Protein AF-A0A934LWR0-F1 (afdb_monomer)

pLDDT: mean 85.98, std 12.47, range [44.69, 96.0]

Nearest PDB structures (foldseek):
  4bay-assembly1_A  TM=8.376E-01  e=3.827E+00  Homo sapiens
  2x0l-assembly1_A  TM=8.202E-01  e=5.853E+00  Homo sapiens

Mean predicted aligned error: 6.56 Å

Solvent-accessible surface area (backbone atoms only — not comparable to full-atom values): 4740 Å² total; per-residue (Å²): 137,80,71,55,68,65,60,47,49,51,52,49,37,55,51,37,53,51,51,42,51,54,49,52,54,50,48,51,53,49,52,53,51,36,58,56,37,74,75,40,76,93,44,51,66,67,28,50,55,52,30,50,43,42,63,71,47,49,47,54,52,51,52,53,52,45,52,52,43,52,55,50,34,54,49,46,51,49,53,62,55,63,67,71,79,116

Structure (mmCIF, N/CA/C/O backbone):
data_AF-A0A934LWR0-F1
#
_entry.id   AF-A0A934LWR0-F1
#
loop_
_atom_site.group_PDB
_atom_site.id
_atom_site.type_symbol
_atom_site.label_atom_id
_atom_site.label_alt_id
_atom_site.label_comp_id
_atom_site.label_asym_id
_atom_site.label_entity_id
_atom_site.label_seq_id
_atom_site.pdbx_PDB_ins_code
_atom_site.Cartn_x
_atom_site.Cartn_y
_atom_site.Cartn_z
_atom_site.occupancy
_atom_site.B_iso_or_equiv
_atom_site.auth_seq_id
_atom_site.auth_comp_id
_atom_site.auth_asym_id
_atom_site.auth_atom_id
_atom_site.pdbx_PDB_model_num
ATOM 1 N N . MET A 1 1 ? 18.633 -17.282 -18.011 1.00 53.56 1 MET A N 1
ATOM 2 C CA . MET A 1 1 ? 18.212 -16.350 -19.077 1.00 53.56 1 MET A CA 1
ATOM 3 C C . MET A 1 1 ? 17.816 -15.055 -18.397 1.00 53.56 1 MET A C 1
ATOM 5 O O 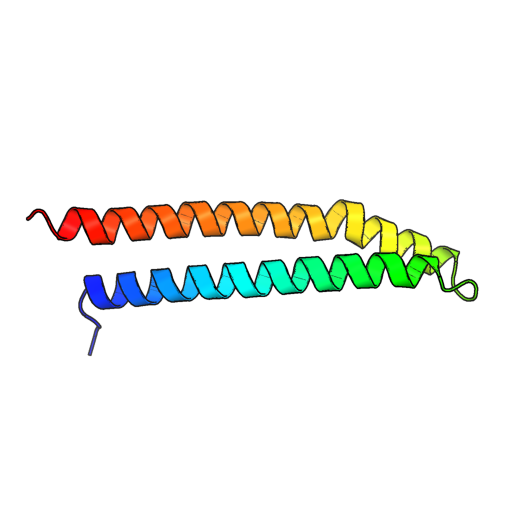. MET A 1 1 ? 16.984 -15.106 -17.503 1.00 53.56 1 MET A O 1
ATOM 9 N N . THR A 1 2 ? 18.480 -13.949 -18.716 1.00 62.50 2 THR A N 1
ATOM 10 C CA . THR A 1 2 ? 18.138 -12.606 -18.223 1.00 62.50 2 THR A CA 1
ATOM 11 C C . THR A 1 2 ? 17.141 -11.974 -19.189 1.00 62.50 2 THR A C 1
ATOM 13 O O . THR A 1 2 ? 17.330 -12.100 -20.399 1.00 62.50 2 THR A O 1
ATOM 16 N N . LEU A 1 3 ? 16.086 -11.339 -18.673 1.00 64.19 3 LEU A N 1
ATOM 17 C CA . LEU A 1 3 ? 15.128 -10.593 -19.496 1.00 64.19 3 LEU A CA 1
ATOM 18 C C . LEU A 1 3 ? 15.854 -9.460 -20.249 1.00 64.19 3 LEU A C 1
ATOM 20 O O . LEU A 1 3 ? 16.771 -8.859 -19.677 1.00 64.19 3 LEU A O 1
ATOM 24 N N . PRO A 1 4 ? 15.465 -9.151 -21.499 1.00 76.69 4 PRO A N 1
ATOM 25 C CA . PRO A 1 4 ? 15.863 -7.923 -22.175 1.00 76.69 4 PRO A CA 1
ATOM 26 C C . PRO A 1 4 ? 15.588 -6.696 -21.284 1.00 76.69 4 PRO A C 1
ATOM 28 O O . PRO A 1 4 ? 14.582 -6.695 -20.569 1.00 76.69 4 PRO A O 1
ATOM 31 N N . PRO A 1 5 ? 16.427 -5.644 -21.325 1.00 77.12 5 PRO A N 1
ATOM 32 C CA . PRO A 1 5 ? 16.292 -4.463 -20.465 1.00 77.12 5 PRO A CA 1
ATOM 33 C C . PRO A 1 5 ? 14.879 -3.858 -20.449 1.00 77.12 5 PRO A C 1
ATOM 35 O O . PRO A 1 5 ? 14.329 -3.631 -19.374 1.00 77.12 5 PRO A O 1
ATOM 38 N N . ASN A 1 6 ? 14.239 -3.721 -21.613 1.00 82.00 6 ASN A N 1
ATOM 39 C CA . ASN A 1 6 ? 12.891 -3.153 -21.721 1.00 82.00 6 ASN A CA 1
ATOM 40 C C . ASN A 1 6 ? 11.818 -4.077 -21.123 1.00 82.00 6 ASN A C 1
ATOM 42 O O . ASN A 1 6 ? 10.854 -3.600 -20.531 1.00 82.00 6 ASN A O 1
ATOM 46 N N . GLU A 1 7 ? 11.969 -5.402 -21.228 1.00 86.50 7 GLU A N 1
ATOM 47 C CA . GLU A 1 7 ? 11.047 -6.350 -20.583 1.00 86.50 7 GLU A CA 1
ATOM 48 C C . GLU A 1 7 ? 11.198 -6.314 -19.057 1.00 86.50 7 GLU A C 1
ATOM 50 O O . GLU A 1 7 ? 10.203 -6.354 -18.333 1.00 86.50 7 GLU A O 1
ATOM 55 N N . ALA A 1 8 ? 12.431 -6.168 -18.562 1.00 88.56 8 ALA A N 1
ATOM 56 C CA . ALA A 1 8 ? 12.697 -5.994 -17.139 1.00 88.56 8 ALA A CA 1
ATOM 57 C C . ALA A 1 8 ? 12.127 -4.665 -16.609 1.00 88.56 8 ALA A C 1
ATOM 59 O O . ALA A 1 8 ? 11.477 -4.655 -15.564 1.00 88.56 8 ALA A O 1
ATOM 60 N N . LEU A 1 9 ? 12.307 -3.558 -17.337 1.00 90.00 9 LEU A N 1
ATOM 61 C CA . LEU A 1 9 ? 11.739 -2.252 -16.985 1.00 90.00 9 LEU A CA 1
ATOM 62 C C . LEU A 1 9 ? 10.203 -2.266 -17.008 1.00 90.00 9 LEU A C 1
ATOM 64 O O . LEU A 1 9 ? 9.583 -1.752 -16.079 1.00 90.00 9 LEU A O 1
ATOM 68 N N . ASN A 1 10 ? 9.583 -2.923 -17.991 1.00 90.88 10 ASN A N 1
ATOM 69 C CA . ASN A 1 10 ? 8.129 -3.107 -18.040 1.00 90.88 10 ASN A CA 1
ATOM 70 C C . ASN A 1 10 ? 7.608 -3.911 -16.840 1.00 90.88 10 ASN A C 1
ATOM 72 O O . ASN A 1 10 ? 6.609 -3.535 -16.224 1.00 90.88 10 ASN A O 1
ATOM 76 N N . ALA A 1 11 ? 8.300 -4.991 -16.465 1.00 91.81 11 ALA A N 1
ATOM 77 C CA . ALA A 1 11 ? 7.945 -5.779 -15.288 1.00 91.81 11 ALA A CA 1
ATOM 78 C C . ALA A 1 11 ? 8.057 -4.955 -13.992 1.00 91.81 11 ALA A C 1
ATOM 80 O O . ALA A 1 11 ? 7.179 -5.035 -13.132 1.00 91.81 11 ALA A O 1
ATOM 81 N N . ILE A 1 12 ? 9.098 -4.123 -13.871 1.00 92.81 12 ILE A N 1
ATOM 82 C CA . ILE A 1 12 ? 9.264 -3.196 -12.743 1.00 92.81 12 ILE A CA 1
ATOM 83 C C . ILE A 1 12 ? 8.129 -2.165 -12.725 1.00 92.81 12 ILE A C 1
ATOM 85 O O . ILE A 1 12 ? 7.542 -1.934 -11.669 1.00 92.81 12 ILE A O 1
ATOM 89 N N . HIS A 1 13 ? 7.773 -1.579 -13.872 1.00 93.81 13 HIS A N 1
ATOM 90 C CA . HIS A 1 13 ? 6.687 -0.603 -13.965 1.00 93.81 13 HIS A CA 1
ATOM 91 C C . HIS A 1 13 ? 5.349 -1.201 -13.498 1.00 93.81 13 HIS A C 1
ATOM 93 O O . HIS A 1 13 ? 4.679 -0.631 -12.636 1.00 93.81 13 HIS A O 1
ATOM 99 N N . ALA A 1 14 ? 5.002 -2.396 -13.984 1.00 93.44 14 ALA A N 1
ATOM 100 C CA . ALA A 1 14 ? 3.794 -3.108 -13.571 1.00 93.44 14 ALA A CA 1
ATOM 101 C C . ALA A 1 14 ? 3.800 -3.455 -12.069 1.00 93.44 14 ALA A C 1
ATOM 103 O O . ALA A 1 14 ? 2.787 -3.306 -11.384 1.00 93.44 14 ALA A O 1
ATOM 104 N N . ALA A 1 15 ? 4.946 -3.873 -11.524 1.00 94.81 15 ALA A N 1
ATOM 105 C CA . ALA A 1 15 ? 5.081 -4.165 -10.098 1.00 94.81 15 ALA A CA 1
ATOM 106 C C . ALA A 1 15 ? 4.883 -2.916 -9.220 1.00 94.81 15 ALA A C 1
ATOM 108 O O . ALA A 1 15 ? 4.253 -3.002 -8.163 1.00 94.81 15 ALA A O 1
ATOM 109 N N . LEU A 1 16 ? 5.367 -1.751 -9.664 1.00 95.00 16 LEU A N 1
ATOM 110 C CA . LEU A 1 16 ? 5.173 -0.477 -8.966 1.00 95.00 16 LEU A CA 1
ATOM 111 C C . LEU A 1 16 ? 3.703 -0.052 -8.971 1.00 95.00 16 LEU A C 1
ATOM 113 O O . LEU A 1 16 ? 3.183 0.343 -7.930 1.00 95.00 16 LEU A O 1
ATOM 117 N N . GLN A 1 17 ? 3.015 -0.188 -10.108 1.00 94.31 17 GLN A N 1
ATOM 118 C CA . GLN A 1 17 ? 1.579 0.091 -10.201 1.00 94.31 17 GLN A CA 1
ATOM 119 C C . GLN A 1 17 ? 0.760 -0.815 -9.270 1.00 94.31 17 GLN A C 1
ATOM 121 O O . GLN A 1 17 ? -0.084 -0.325 -8.520 1.00 94.31 17 GLN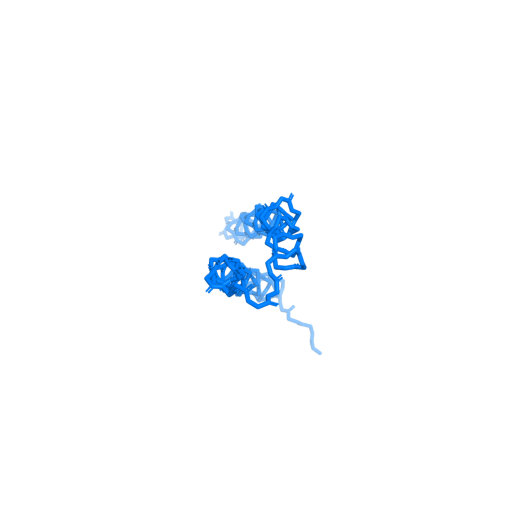 A O 1
ATOM 126 N N . ASN A 1 18 ? 1.057 -2.118 -9.254 1.00 96.00 18 ASN A N 1
ATOM 127 C CA . ASN A 1 18 ? 0.392 -3.065 -8.357 1.00 96.00 18 ASN A CA 1
ATOM 128 C C . ASN A 1 18 ? 0.648 -2.737 -6.880 1.00 96.00 18 ASN A C 1
ATOM 130 O O . ASN A 1 18 ? -0.285 -2.738 -6.081 1.00 96.00 18 ASN A O 1
ATOM 134 N N . SER A 1 19 ? 1.890 -2.401 -6.523 1.00 93.50 19 SER A N 1
ATOM 135 C CA . SER A 1 19 ? 2.245 -2.004 -5.153 1.00 93.50 19 SER A CA 1
ATOM 136 C C . SER A 1 19 ? 1.494 -0.742 -4.716 1.00 93.50 19 SER A C 1
ATOM 138 O O . SER A 1 19 ? 0.995 -0.676 -3.594 1.00 93.50 19 SER A O 1
ATOM 140 N N . ALA A 1 20 ? 1.362 0.244 -5.610 1.00 94.31 20 ALA A N 1
ATOM 141 C CA . ALA A 1 20 ? 0.595 1.456 -5.337 1.00 94.31 20 ALA A CA 1
ATOM 142 C C . ALA A 1 20 ? -0.894 1.155 -5.105 1.00 94.31 20 ALA A C 1
ATOM 144 O O . ALA A 1 20 ? -1.479 1.677 -4.158 1.00 94.31 20 ALA A O 1
ATOM 145 N N . ALA A 1 21 ? -1.497 0.290 -5.927 1.00 93.81 21 ALA A N 1
ATOM 146 C CA . ALA A 1 21 ? -2.890 -0.120 -5.757 1.00 93.81 21 ALA A CA 1
ATOM 147 C C . ALA A 1 21 ? -3.111 -0.813 -4.401 1.00 93.81 21 ALA A C 1
ATOM 149 O O . ALA A 1 21 ? -3.970 -0.397 -3.629 1.00 93.81 21 ALA A O 1
ATOM 150 N N . GLN A 1 22 ? -2.262 -1.784 -4.052 1.00 94.12 22 GLN A N 1
ATOM 151 C CA . GLN A 1 22 ? -2.348 -2.501 -2.774 1.00 94.12 22 GLN A CA 1
ATOM 152 C C . GLN A 1 22 ? -2.181 -1.582 -1.557 1.00 94.12 22 GLN A C 1
ATOM 154 O O . GLN A 1 22 ? -2.852 -1.757 -0.537 1.00 94.12 22 GLN A O 1
ATOM 159 N N . MET A 1 23 ? -1.288 -0.595 -1.643 1.00 93.44 23 MET A N 1
ATOM 160 C CA . MET A 1 23 ? -1.107 0.386 -0.574 1.00 93.44 23 MET A CA 1
ATOM 161 C C . MET A 1 23 ? -2.303 1.328 -0.435 1.00 93.44 23 MET A C 1
ATOM 163 O O . MET A 1 23 ? -2.676 1.645 0.693 1.00 93.44 23 MET A O 1
ATOM 167 N N . ASN A 1 24 ? -2.930 1.736 -1.541 1.00 95.06 24 ASN A N 1
ATOM 168 C CA . ASN A 1 24 ? -4.177 2.502 -1.500 1.00 95.06 24 ASN A CA 1
ATOM 169 C C . ASN A 1 24 ? -5.301 1.705 -0.829 1.00 95.06 24 ASN A C 1
ATOM 171 O O . ASN A 1 24 ? -5.961 2.229 0.067 1.00 95.06 24 ASN A O 1
ATOM 175 N N . ASP A 1 25 ? -5.471 0.435 -1.199 1.00 95.88 25 ASP A N 1
ATOM 176 C CA . ASP A 1 25 ? -6.481 -0.439 -0.593 1.00 95.88 25 ASP A CA 1
ATOM 177 C C . ASP A 1 25 ? -6.229 -0.623 0.912 1.00 95.88 25 ASP A C 1
ATOM 179 O O . ASP A 1 25 ? -7.151 -0.574 1.726 1.00 95.88 25 ASP A O 1
ATOM 183 N N . THR A 1 26 ? -4.959 -0.762 1.302 1.00 9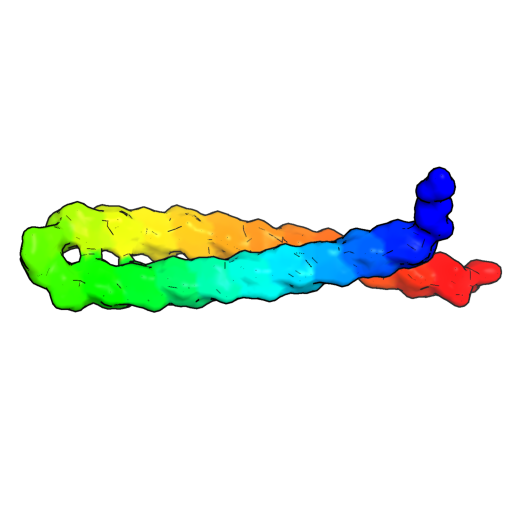2.38 26 THR A N 1
ATOM 184 C CA . THR A 1 26 ? -4.555 -0.851 2.713 1.00 92.38 26 THR A CA 1
ATOM 185 C C . THR A 1 26 ? -4.859 0.442 3.471 1.00 92.38 26 THR A C 1
ATOM 187 O O . THR A 1 26 ? -5.335 0.388 4.603 1.00 92.38 26 THR A O 1
ATOM 190 N N . ALA A 1 27 ? -4.609 1.609 2.866 1.00 94.00 27 ALA A N 1
ATOM 191 C CA . ALA A 1 27 ? -4.931 2.898 3.473 1.00 94.00 27 ALA A CA 1
ATOM 192 C C . ALA A 1 27 ? -6.442 3.056 3.693 1.00 94.00 27 ALA A C 1
ATOM 194 O O . ALA A 1 27 ? -6.852 3.477 4.772 1.00 94.00 27 ALA A O 1
ATOM 195 N N . ALA A 1 28 ? -7.258 2.673 2.706 1.00 94.44 28 ALA A N 1
ATOM 196 C CA . ALA A 1 28 ? -8.713 2.698 2.819 1.00 94.44 28 ALA A CA 1
ATOM 197 C C . ALA A 1 28 ? -9.202 1.773 3.945 1.00 94.44 28 ALA 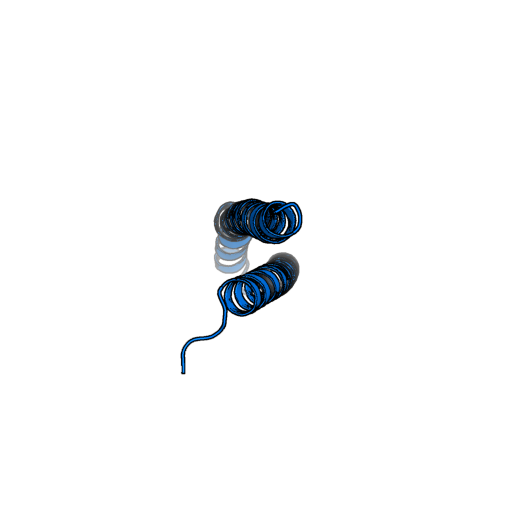A C 1
ATOM 199 O O . ALA A 1 28 ? -9.930 2.214 4.829 1.00 94.44 28 ALA A O 1
ATOM 200 N N . ALA A 1 29 ? -8.714 0.530 3.989 1.00 93.25 29 ALA A N 1
ATOM 201 C CA . ALA A 1 29 ? -9.078 -0.420 5.039 1.00 93.25 29 ALA A CA 1
ATOM 202 C C . ALA A 1 29 ? -8.668 0.056 6.445 1.00 93.25 29 ALA A C 1
ATOM 204 O O . ALA A 1 29 ? -9.406 -0.144 7.409 1.00 93.25 29 ALA A O 1
ATOM 205 N N . LEU A 1 30 ? -7.502 0.698 6.580 1.00 92.50 30 LEU A N 1
ATOM 206 C CA . LEU A 1 30 ? -7.062 1.286 7.847 1.00 92.50 30 LEU A CA 1
ATOM 207 C C . LEU A 1 30 ? -7.921 2.480 8.260 1.00 92.50 30 LEU A C 1
ATOM 209 O O . LEU A 1 30 ? -8.230 2.616 9.441 1.00 92.50 30 LEU A O 1
ATOM 213 N N . HIS A 1 31 ? -8.312 3.326 7.309 1.00 90.69 31 HIS A N 1
ATOM 214 C CA . HIS A 1 31 ? -9.210 4.443 7.572 1.00 90.69 31 HIS A CA 1
ATOM 215 C C . HIS A 1 31 ? -10.590 3.955 8.041 1.00 90.69 31 HIS A C 1
ATOM 217 O O . HIS A 1 31 ? -11.086 4.419 9.065 1.00 90.69 31 HIS A O 1
ATOM 223 N N . ASP A 1 32 ? -11.155 2.947 7.374 1.00 91.69 32 ASP A N 1
ATOM 224 C CA . ASP A 1 32 ? -12.426 2.333 7.775 1.00 91.69 32 ASP A CA 1
ATOM 225 C C . ASP A 1 32 ? -12.330 1.677 9.161 1.00 91.69 32 ASP A C 1
ATOM 227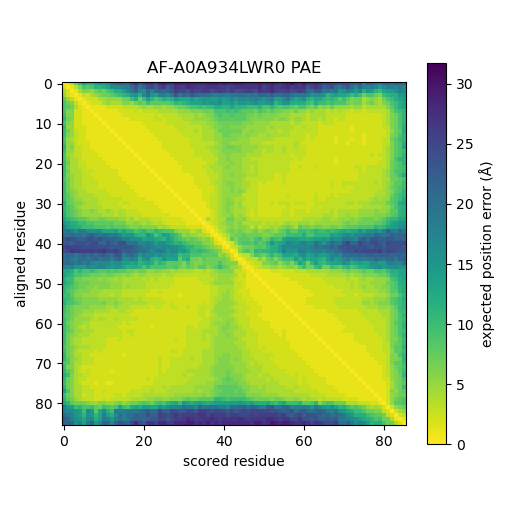 O O . ASP A 1 32 ? -13.245 1.790 9.979 1.00 91.69 32 ASP A O 1
ATOM 231 N N . ALA A 1 33 ? -11.211 1.007 9.454 1.00 87.38 33 ALA A N 1
ATOM 232 C CA . ALA A 1 33 ? -10.962 0.418 10.766 1.00 87.38 33 ALA A CA 1
ATOM 233 C C . ALA A 1 33 ? -10.850 1.485 11.867 1.00 87.38 33 ALA A C 1
ATOM 235 O O . ALA A 1 33 ? -11.350 1.271 12.970 1.00 87.38 33 ALA A O 1
ATOM 236 N N . ALA A 1 34 ? -10.235 2.635 11.574 1.00 87.19 34 ALA A N 1
ATOM 237 C CA . ALA A 1 34 ? -10.170 3.763 12.498 1.00 87.19 34 ALA A CA 1
ATOM 238 C C . ALA A 1 34 ? -11.573 4.299 12.835 1.00 87.19 34 ALA A C 1
ATOM 240 O O . ALA A 1 34 ? -11.872 4.487 14.012 1.00 87.19 34 ALA A O 1
ATOM 241 N N . GLY A 1 35 ? -12.455 4.436 11.838 1.00 85.38 35 GLY A N 1
ATOM 242 C CA . GLY A 1 35 ? -13.850 4.839 12.058 1.00 85.38 35 GLY A CA 1
ATOM 243 C C . GLY A 1 35 ? -14.653 3.830 12.891 1.00 85.38 35 GLY A C 1
ATOM 244 O O . GLY A 1 35 ? -15.404 4.212 13.781 1.00 85.38 35 GLY A O 1
ATOM 245 N N . GLN A 1 36 ? -14.449 2.525 12.685 1.00 86.06 36 GLN A N 1
ATOM 246 C CA . GLN A 1 36 ? -15.133 1.485 13.473 1.00 86.06 36 GLN A CA 1
ATOM 247 C C . GLN A 1 36 ? -14.676 1.424 14.940 1.00 86.06 36 GLN A C 1
ATOM 249 O O . GLN A 1 36 ? -15.435 0.989 15.810 1.00 86.06 36 GLN A O 1
ATOM 254 N N . LEU A 1 37 ? -13.441 1.845 15.242 1.00 81.75 37 LEU A N 1
ATOM 255 C CA . LEU A 1 37 ? -12.947 1.926 16.621 1.00 81.75 37 LEU A CA 1
ATOM 256 C C . LEU A 1 37 ? -13.668 3.012 17.430 1.00 81.75 37 LEU A C 1
ATOM 258 O O . LEU A 1 37 ? -13.841 2.835 18.639 1.00 81.75 37 LEU A O 1
ATOM 262 N N . GLU A 1 38 ? -14.123 4.084 16.776 1.00 73.31 38 GLU A N 1
ATOM 263 C CA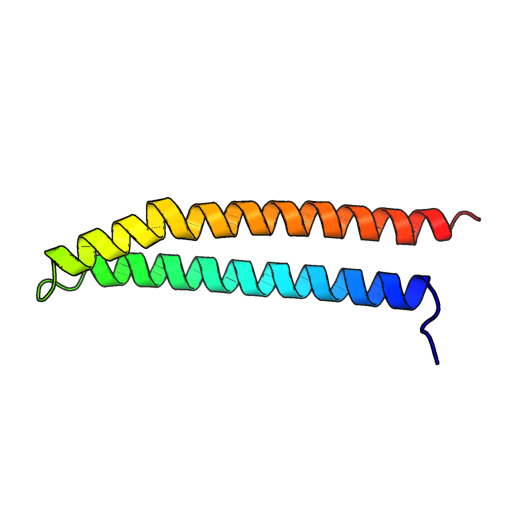 . GLU A 1 38 ? -14.917 5.156 17.390 1.00 73.31 38 GLU A CA 1
ATOM 264 C C . GLU A 1 38 ? -16.269 4.633 17.910 1.00 73.31 38 GLU A C 1
ATOM 266 O O . GLU A 1 38 ? -16.751 5.051 18.964 1.00 73.31 38 GLU A O 1
ATOM 271 N N . GLU A 1 39 ? -16.853 3.646 17.226 1.00 73.88 39 GLU A N 1
ATOM 272 C CA . GLU A 1 39 ? -18.184 3.112 17.529 1.00 73.88 39 GLU A CA 1
ATOM 273 C C . GLU A 1 39 ? -18.210 2.069 18.666 1.00 73.88 39 GLU A C 1
ATOM 275 O O . GLU A 1 39 ? -19.287 1.603 19.045 1.00 73.88 39 GLU A O 1
ATOM 280 N N . CYS A 1 40 ? -17.060 1.685 19.243 1.00 68.56 40 CYS A N 1
ATOM 281 C CA . CYS A 1 40 ? -16.974 0.589 20.217 1.00 68.56 40 CYS A CA 1
ATOM 282 C C . CYS A 1 40 ? -16.758 1.075 21.674 1.00 68.56 40 CYS A C 1
ATOM 284 O O . CYS A 1 40 ? -15.618 1.192 22.142 1.00 68.56 40 CYS A O 1
ATOM 286 N N . PRO A 1 41 ? -17.832 1.304 22.462 1.00 64.69 41 PRO A N 1
ATOM 287 C CA . PRO A 1 41 ? -17.745 1.917 23.792 1.00 64.69 41 PRO A CA 1
ATOM 288 C C . PRO A 1 41 ? -17.117 1.024 24.876 1.00 64.69 41 PRO A C 1
ATOM 290 O O . PRO A 1 41 ? -16.702 1.537 25.915 1.00 64.69 41 PRO A O 1
ATOM 293 N N . LEU A 1 42 ? -17.005 -0.296 24.663 1.00 69.88 42 LEU A N 1
ATOM 294 C CA . LEU A 1 42 ? -16.416 -1.220 25.648 1.00 69.88 42 LEU A CA 1
ATOM 295 C C . LEU A 1 42 ? -14.891 -1.059 25.817 1.00 69.88 42 LEU A C 1
ATOM 297 O O . LEU A 1 42 ? -14.350 -1.508 26.827 1.00 69.88 42 LEU A O 1
ATOM 301 N N . PHE A 1 43 ? -14.207 -0.405 24.871 1.00 65.56 43 PHE A N 1
ATOM 302 C CA . PHE A 1 43 ? -12.746 -0.242 24.863 1.00 65.56 43 PHE A CA 1
ATOM 303 C C . PHE A 1 43 ? -12.299 1.205 24.607 1.00 65.56 43 PHE A C 1
ATOM 305 O O . PHE A 1 43 ? -11.186 1.430 24.147 1.00 65.56 43 PHE A O 1
ATOM 312 N N . ALA A 1 44 ? -13.131 2.194 24.952 1.00 66.19 44 ALA A N 1
ATOM 313 C CA . ALA A 1 44 ? -12.981 3.601 24.556 1.00 66.19 44 ALA A CA 1
ATOM 314 C C . ALA A 1 44 ? -11.554 4.190 24.650 1.00 66.19 44 ALA A C 1
ATOM 316 O O . ALA A 1 44 ? -11.145 4.945 23.774 1.00 66.19 44 ALA A O 1
ATOM 317 N N . LYS A 1 45 ? -10.774 3.850 25.686 1.00 68.06 45 LYS A N 1
ATOM 318 C CA . LYS A 1 45 ? -9.423 4.407 25.872 1.00 68.06 45 LYS A CA 1
ATOM 319 C C . LYS A 1 45 ? -8.362 3.739 24.966 1.00 68.06 45 LYS A C 1
ATOM 321 O O . LYS A 1 45 ? -7.731 4.468 24.206 1.00 68.06 45 LYS A O 1
ATOM 326 N N . PRO A 1 46 ? -8.204 2.397 24.951 1.00 74.25 46 PRO A N 1
ATOM 327 C CA . PRO A 1 46 ? -7.400 1.713 23.931 1.00 74.25 46 PRO A CA 1
ATOM 328 C C . PRO A 1 46 ? -7.837 2.001 22.488 1.00 74.25 46 PRO A C 1
ATOM 330 O O . PRO A 1 46 ? -6.985 2.129 21.612 1.00 74.25 46 PRO A O 1
ATOM 333 N N . SER A 1 47 ? -9.147 2.125 22.241 1.00 81.56 47 SER A N 1
ATOM 334 C C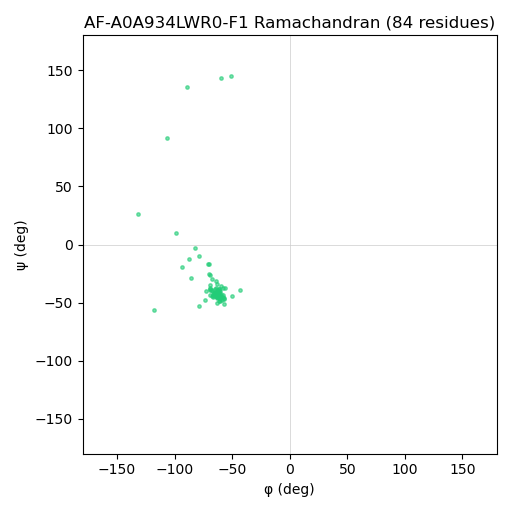A . SER A 1 47 ? -9.695 2.427 20.914 1.00 81.56 47 SER A CA 1
ATOM 335 C C . SER A 1 47 ? -9.260 3.807 20.419 1.00 81.56 47 SER A C 1
ATOM 337 O O . SER A 1 47 ? -8.808 3.919 19.285 1.00 81.56 47 SER A O 1
ATOM 339 N N . ALA A 1 48 ? -9.309 4.833 21.277 1.00 84.25 48 ALA A N 1
ATOM 340 C CA . ALA A 1 48 ? -8.891 6.190 20.923 1.00 84.25 48 ALA A CA 1
ATOM 341 C C . ALA A 1 48 ? -7.376 6.306 20.677 1.00 84.25 48 ALA A C 1
ATOM 343 O O . ALA A 1 48 ? -6.949 6.989 19.749 1.00 84.25 48 ALA A O 1
ATOM 344 N N . GLU A 1 49 ? -6.547 5.625 21.477 1.00 88.69 49 GLU A N 1
ATOM 345 C CA . GLU A 1 49 ? -5.091 5.599 21.270 1.00 88.69 49 GLU A CA 1
ATOM 346 C C . GLU A 1 49 ? -4.720 4.887 19.959 1.00 88.69 49 GLU A C 1
ATOM 348 O O . GLU A 1 49 ? -3.866 5.369 19.209 1.00 88.69 49 GLU A O 1
ATOM 353 N N . LEU A 1 50 ? -5.386 3.769 19.648 1.00 88.56 50 LEU A N 1
ATOM 354 C CA . LEU A 1 50 ? -5.179 3.041 18.398 1.00 88.56 50 LEU A CA 1
ATOM 355 C C . LEU A 1 50 ? -5.657 3.847 17.182 1.00 88.56 50 LEU A C 1
ATOM 357 O O . LEU A 1 50 ? -4.918 3.943 16.204 1.00 88.56 50 LEU A O 1
ATOM 361 N N . GLN A 1 51 ? -6.837 4.466 17.258 1.00 90.31 51 GLN A N 1
ATOM 362 C CA . GLN A 1 51 ? -7.358 5.359 16.220 1.00 90.31 51 GLN A CA 1
ATOM 363 C C . GLN A 1 51 ? -6.383 6.509 15.950 1.00 90.31 51 GLN A C 1
ATOM 365 O O . GLN A 1 51 ? -5.952 6.702 14.814 1.00 90.31 51 GLN A O 1
ATOM 370 N N . ALA A 1 52 ? -5.951 7.212 17.001 1.00 90.75 52 ALA A N 1
ATOM 371 C CA . ALA A 1 52 ? -4.995 8.303 16.873 1.00 90.75 52 ALA A CA 1
ATOM 372 C C . ALA A 1 52 ? -3.669 7.833 16.259 1.00 90.75 52 ALA A C 1
ATOM 374 O O . ALA A 1 52 ? -3.051 8.572 15.496 1.00 90.75 52 ALA A O 1
ATOM 375 N N . ASN A 1 53 ? -3.222 6.611 16.559 1.00 93.75 53 ASN A N 1
ATOM 376 C CA . ASN A 1 53 ? -2.020 6.051 15.955 1.00 93.75 53 ASN A CA 1
ATOM 377 C C . ASN A 1 53 ? -2.205 5.728 14.460 1.00 93.75 53 ASN A C 1
ATOM 379 O O . ASN A 1 53 ? -1.298 5.980 13.664 1.00 93.75 53 ASN A O 1
ATOM 383 N N . ILE A 1 54 ? -3.371 5.212 14.062 1.00 92.81 54 ILE A N 1
ATOM 384 C CA . ILE A 1 54 ? -3.699 4.974 12.651 1.00 92.81 54 ILE A CA 1
ATOM 385 C C . ILE A 1 54 ? -3.720 6.304 11.886 1.00 92.81 54 ILE A C 1
ATOM 387 O O . ILE A 1 54 ? -3.037 6.438 10.869 1.00 92.81 54 ILE A O 1
ATOM 391 N N . GLU A 1 55 ? -4.442 7.299 12.402 1.00 93.44 55 GLU A N 1
ATOM 392 C CA . GLU A 1 55 ? -4.651 8.592 11.746 1.00 93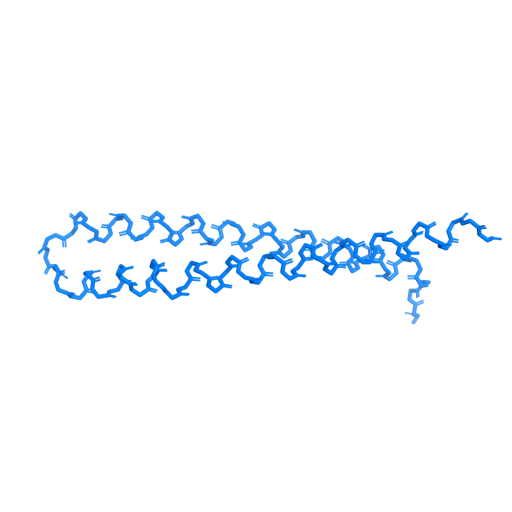.44 55 GLU A CA 1
ATOM 393 C C . GLU A 1 55 ? -3.386 9.452 11.687 1.00 93.44 55 GLU A C 1
ATOM 395 O O . GLU A 1 55 ? -3.085 10.034 10.647 1.00 93.44 55 GLU A O 1
ATOM 400 N N . ASN A 1 56 ? -2.621 9.519 12.781 1.00 94.94 56 ASN A N 1
ATOM 401 C CA . ASN A 1 56 ? -1.488 10.443 12.881 1.00 94.94 56 ASN A CA 1
ATOM 402 C C . ASN A 1 56 ? -0.148 9.826 12.473 1.00 94.94 56 ASN A C 1
ATOM 404 O O . ASN A 1 56 ? 0.782 10.571 12.171 1.00 94.94 56 ASN A O 1
ATOM 408 N N . ASN A 1 57 ? -0.024 8.493 12.455 1.00 95.56 57 ASN A N 1
ATOM 409 C CA . ASN A 1 57 ? 1.241 7.831 12.124 1.00 95.56 57 ASN A CA 1
ATOM 410 C C . ASN A 1 57 ? 1.121 6.958 10.873 1.00 95.56 57 ASN A C 1
ATOM 412 O O . ASN A 1 57 ? 1.863 7.160 9.914 1.00 95.56 57 ASN A O 1
ATOM 416 N N . TRP A 1 58 ? 0.199 5.994 10.844 1.00 95.25 58 TRP A N 1
ATOM 417 C CA . TRP A 1 58 ? 0.181 4.996 9.767 1.00 95.25 58 TRP A CA 1
ATOM 418 C C . TRP A 1 58 ? -0.314 5.556 8.432 1.00 95.25 58 TRP A C 1
ATOM 420 O O . TRP A 1 58 ? 0.360 5.362 7.420 1.00 95.25 58 TRP A O 1
ATOM 430 N N . LEU A 1 59 ? -1.432 6.289 8.413 1.00 94.75 59 LEU A N 1
ATOM 431 C CA . LEU A 1 59 ? -1.957 6.886 7.178 1.00 94.75 59 LEU A CA 1
ATOM 432 C C . LEU A 1 59 ? -0.961 7.876 6.532 1.00 94.75 59 LEU A C 1
ATOM 434 O O . LEU A 1 59 ? -0.710 7.752 5.329 1.00 94.75 59 LEU A O 1
ATOM 438 N N . PRO A 1 60 ? -0.305 8.791 7.279 1.00 95.88 60 PRO A N 1
ATOM 439 C CA . PRO A 1 60 ? 0.737 9.651 6.718 1.00 95.88 60 PRO A CA 1
ATOM 440 C C . PRO A 1 60 ? 1.939 8.883 6.159 1.00 95.88 60 PRO A C 1
ATOM 442 O O . PRO A 1 60 ? 2.451 9.237 5.094 1.00 95.88 60 PRO A O 1
ATOM 445 N N . LEU A 1 61 ? 2.384 7.815 6.834 1.00 95.44 61 LEU A N 1
ATOM 446 C CA . LEU A 1 61 ? 3.478 6.973 6.341 1.00 95.44 61 LEU A CA 1
ATOM 447 C C . LEU A 1 61 ? 3.109 6.287 5.020 1.00 95.44 61 LEU A C 1
ATOM 449 O O . LEU A 1 61 ? 3.910 6.307 4.085 1.00 95.44 61 LEU A O 1
ATOM 453 N N . ILE A 1 62 ? 1.895 5.737 4.913 1.00 94.38 62 ILE A N 1
ATOM 454 C CA . ILE A 1 62 ? 1.412 5.105 3.677 1.00 94.38 62 ILE A CA 1
ATOM 455 C C . ILE A 1 62 ? 1.315 6.134 2.546 1.00 94.38 62 ILE A C 1
ATOM 457 O O . ILE A 1 62 ? 1.775 5.864 1.438 1.00 94.38 62 ILE A O 1
ATOM 461 N N . SER A 1 63 ? 0.801 7.333 2.826 1.00 93.50 63 SER A N 1
ATOM 462 C CA . SER A 1 63 ? 0.728 8.430 1.851 1.00 93.50 63 SER A CA 1
ATOM 463 C C . SER A 1 63 ? 2.110 8.842 1.317 1.00 93.50 63 SER A C 1
ATOM 465 O O . SER A 1 63 ? 2.310 8.997 0.106 1.00 93.50 63 SER A O 1
ATOM 467 N N . ASN A 1 64 ? 3.112 8.938 2.197 1.00 95.50 64 ASN A N 1
ATOM 468 C CA . ASN A 1 64 ? 4.491 9.217 1.793 1.00 95.50 64 ASN A CA 1
ATOM 469 C C . ASN A 1 64 ? 5.063 8.099 0.902 1.00 95.50 64 ASN A C 1
ATOM 471 O O . ASN A 1 64 ? 5.643 8.371 -0.150 1.00 95.50 64 ASN A O 1
ATOM 475 N N . LEU A 1 65 ? 4.862 6.834 1.281 1.00 94.06 65 LEU A N 1
ATOM 476 C CA . LEU A 1 65 ? 5.305 5.694 0.475 1.00 94.06 65 LEU A CA 1
ATOM 477 C C . LEU A 1 65 ? 4.619 5.671 -0.899 1.00 94.06 65 LEU A C 1
ATOM 479 O O . LEU A 1 65 ? 5.287 5.445 -1.906 1.00 94.06 65 LEU A O 1
ATOM 483 N N . LEU A 1 66 ? 3.313 5.956 -0.966 1.00 95.38 66 LEU A N 1
ATOM 484 C CA . LEU A 1 66 ? 2.560 6.043 -2.224 1.00 95.38 66 LEU A CA 1
ATOM 485 C C . LEU A 1 66 ? 3.173 7.086 -3.158 1.00 95.38 66 LEU A C 1
ATOM 487 O O . LEU A 1 66 ? 3.406 6.808 -4.334 1.00 95.38 66 LEU A O 1
ATOM 491 N N . THR A 1 67 ? 3.505 8.255 -2.612 1.00 95.06 67 THR A N 1
ATOM 492 C CA . THR A 1 67 ? 4.156 9.336 -3.361 1.00 95.06 67 THR A CA 1
ATOM 493 C C . THR A 1 67 ? 5.502 8.881 -3.934 1.00 95.06 67 THR A C 1
ATOM 495 O O . THR A 1 67 ? 5.797 9.112 -5.107 1.00 95.06 67 THR A O 1
ATOM 498 N N . GLN A 1 68 ? 6.316 8.177 -3.143 1.00 95.75 68 GLN A N 1
ATOM 499 C CA . GLN A 1 68 ? 7.611 7.660 -3.602 1.00 95.75 68 GLN A CA 1
ATOM 500 C C . GLN A 1 68 ? 7.461 6.613 -4.714 1.00 95.75 68 GLN A C 1
ATOM 502 O O . GLN A 1 68 ? 8.195 6.663 -5.704 1.00 95.75 68 GLN A O 1
ATOM 507 N N . ILE A 1 69 ? 6.485 5.705 -4.603 1.00 95.19 69 ILE A N 1
ATOM 508 C CA . ILE A 1 69 ? 6.194 4.714 -5.649 1.00 95.19 69 ILE A CA 1
ATOM 509 C C . ILE A 1 69 ? 5.753 5.401 -6.945 1.00 95.19 69 ILE A C 1
ATOM 511 O O . ILE A 1 69 ? 6.207 5.014 -8.021 1.00 95.19 69 ILE A O 1
ATOM 515 N N . GLN A 1 70 ? 4.927 6.448 -6.870 1.00 93.56 70 GLN A N 1
ATOM 516 C CA . GLN A 1 70 ? 4.496 7.216 -8.045 1.00 93.56 70 GLN A CA 1
ATOM 517 C C . GLN A 1 70 ? 5.670 7.914 -8.746 1.00 93.56 70 GLN A C 1
ATOM 519 O O . GLN A 1 70 ? 5.769 7.884 -9.978 1.00 93.56 70 GLN A O 1
ATOM 524 N N . VAL A 1 71 ? 6.597 8.499 -7.979 1.00 95.25 71 VAL A N 1
ATOM 525 C CA . VAL A 1 71 ? 7.820 9.119 -8.518 1.00 95.25 71 VAL A CA 1
ATOM 526 C C . VAL A 1 71 ? 8.713 8.081 -9.199 1.00 95.25 71 VAL A C 1
ATOM 528 O O . VAL A 1 71 ? 9.232 8.328 -10.294 1.00 95.25 71 VAL A O 1
ATOM 531 N N . LEU A 1 72 ? 8.880 6.910 -8.581 1.00 95.00 72 LEU A N 1
ATOM 532 C CA . LEU A 1 72 ? 9.674 5.828 -9.152 1.00 95.00 72 LEU A CA 1
ATOM 533 C C . LEU A 1 72 ? 9.020 5.273 -10.424 1.00 95.00 72 LEU A C 1
ATOM 535 O O . LEU A 1 72 ? 9.693 5.151 -11.443 1.00 95.00 72 LEU A O 1
ATOM 539 N N . SER A 1 73 ? 7.708 5.033 -10.397 1.00 94.19 73 SER A N 1
ATOM 540 C CA . SER A 1 73 ? 6.928 4.568 -11.550 1.00 94.19 73 SER A CA 1
ATOM 541 C C . SER A 1 73 ? 7.059 5.522 -12.739 1.00 94.19 73 SER A C 1
ATOM 543 O O . SER A 1 73 ? 7.396 5.091 -13.840 1.00 94.19 73 SER A O 1
ATOM 545 N N . SER A 1 74 ? 6.942 6.832 -12.495 1.00 93.00 74 SER A N 1
ATOM 546 C CA . SER A 1 74 ? 7.146 7.869 -13.520 1.00 93.00 74 SER A CA 1
ATOM 547 C C . SER A 1 74 ? 8.581 7.902 -14.058 1.00 93.00 74 SER A C 1
ATOM 549 O O . SER A 1 74 ? 8.819 8.266 -15.205 1.00 93.00 74 SER A O 1
ATOM 551 N N . SER A 1 75 ? 9.570 7.556 -13.231 1.00 94.25 75 SER A N 1
ATOM 552 C CA . SER A 1 75 ? 10.970 7.491 -13.666 1.00 94.25 75 SER A CA 1
ATOM 553 C C . SER A 1 75 ? 11.228 6.283 -14.560 1.00 94.25 75 SER A C 1
ATOM 555 O O . SER A 1 75 ? 11.918 6.422 -15.564 1.00 94.25 75 SER A O 1
ATOM 557 N N . VAL A 1 76 ? 10.640 5.130 -14.232 1.00 93.25 76 VAL A N 1
ATOM 558 C CA . VAL A 1 76 ? 10.692 3.925 -15.073 1.00 93.25 76 VAL A CA 1
ATOM 559 C C . VAL A 1 76 ? 9.958 4.150 -16.393 1.00 93.25 76 VAL A C 1
ATOM 561 O O . VAL A 1 76 ? 10.477 3.779 -17.440 1.00 93.25 76 VAL A O 1
ATOM 564 N N . ASP A 1 77 ? 8.801 4.815 -16.356 1.00 90.94 77 ASP A N 1
ATOM 565 C CA . ASP A 1 77 ? 8.047 5.183 -17.557 1.00 90.94 77 ASP A CA 1
ATOM 566 C C . ASP A 1 77 ? 8.887 6.037 -18.515 1.00 90.94 77 ASP A C 1
ATOM 568 O O . ASP A 1 77 ? 9.004 5.722 -19.696 1.00 90.94 77 ASP A O 1
ATOM 572 N N . ARG A 1 78 ? 9.571 7.064 -17.996 1.00 91.44 78 ARG A N 1
ATOM 573 C CA . ARG A 1 78 ? 10.483 7.881 -18.809 1.00 91.44 78 ARG A CA 1
ATOM 574 C C . ARG A 1 78 ? 11.592 7.054 -19.454 1.00 91.44 78 ARG A C 1
ATOM 576 O O . ARG A 1 78 ? 11.860 7.271 -20.627 1.00 91.44 78 ARG A O 1
ATOM 583 N N . LEU A 1 79 ? 12.207 6.125 -18.716 1.00 89.44 79 LEU A N 1
ATOM 584 C CA . LEU A 1 79 ? 13.280 5.272 -19.243 1.00 89.44 79 LEU A CA 1
ATOM 585 C C . LEU A 1 79 ? 12.797 4.422 -20.427 1.00 89.44 79 LEU A C 1
ATOM 587 O O . LE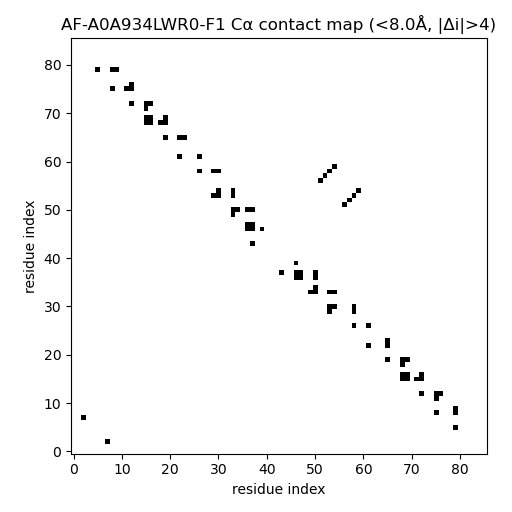U A 1 79 ? 13.441 4.431 -21.474 1.00 89.44 79 LEU A O 1
ATOM 591 N N . LEU A 1 80 ? 11.628 3.787 -20.290 1.00 86.69 80 LEU A N 1
ATOM 592 C CA . LEU A 1 80 ? 11.004 2.978 -21.345 1.00 86.69 80 LEU A CA 1
ATOM 593 C C . LEU A 1 80 ? 10.754 3.771 -22.638 1.00 86.69 80 LEU A C 1
ATOM 595 O O . LEU A 1 80 ? 10.918 3.241 -23.737 1.00 86.69 80 LEU A O 1
ATOM 599 N N . HIS A 1 81 ? 10.372 5.043 -22.513 1.00 81.44 81 HIS A N 1
ATOM 600 C CA . HIS A 1 81 ? 10.072 5.896 -23.662 1.00 81.44 81 HIS A CA 1
ATOM 601 C C . HIS A 1 81 ? 11.318 6.574 -24.248 1.00 81.44 81 HIS A C 1
ATOM 603 O O . HIS A 1 81 ? 11.375 6.775 -25.456 1.00 81.44 81 HIS A O 1
ATOM 609 N N . THR A 1 82 ? 12.355 6.854 -23.451 1.00 71.94 82 THR A N 1
ATOM 610 C CA . THR A 1 82 ? 13.641 7.356 -23.975 1.00 71.94 82 THR A CA 1
ATOM 611 C C . THR A 1 82 ? 14.429 6.312 -24.766 1.00 71.94 82 THR A C 1
ATOM 613 O O . THR A 1 82 ? 15.205 6.685 -25.639 1.00 71.94 82 THR A O 1
ATOM 616 N N . GLU A 1 83 ? 14.228 5.017 -24.504 1.00 56.75 83 GLU A N 1
ATOM 617 C CA . GLU A 1 83 ? 14.830 3.926 -25.289 1.00 56.75 83 GLU A CA 1
ATOM 618 C C . GLU A 1 83 ? 14.100 3.659 -26.619 1.00 56.75 83 GLU A C 1
ATOM 620 O O . GLU A 1 83 ? 14.612 2.909 -27.442 1.00 56.75 83 GLU A O 1
ATOM 625 N N . SER A 1 84 ? 12.922 4.258 -26.851 1.00 53.28 84 SER A N 1
ATOM 626 C CA . SER A 1 84 ? 12.180 4.110 -28.118 1.00 53.28 84 SER A CA 1
ATOM 627 C C . SER A 1 84 ? 12.585 5.121 -29.203 1.00 53.28 84 SER A C 1
ATOM 629 O O . SER A 1 84 ? 12.207 4.937 -30.357 1.00 53.28 84 SER A O 1
ATOM 631 N N . ASP A 1 85 ? 13.348 6.165 -28.853 1.00 49.25 85 ASP A N 1
ATOM 632 C CA . ASP A 1 85 ? 13.788 7.237 -29.769 1.00 49.25 85 ASP A CA 1
ATOM 633 C C . ASP A 1 85 ? 15.235 7.054 -30.302 1.00 49.25 85 ASP A C 1
ATOM 635 O O . ASP A 1 85 ? 15.779 7.965 -30.935 1.00 49.25 85 ASP A O 1
ATOM 639 N N . GLN A 1 86 ? 15.874 5.895 -30.070 1.00 44.69 86 GLN A N 1
ATOM 640 C CA . GLN A 1 86 ? 17.183 5.511 -30.640 1.00 44.69 86 GLN A CA 1
ATOM 641 C C . GLN A 1 86 ? 17.071 4.312 -31.583 1.00 44.69 86 GLN A C 1
ATOM 643 O O . GLN A 1 86 ? 17.829 4.303 -32.582 1.00 44.69 86 GLN A O 1
#

Foldseek 3Di:
DDDDPLVVLVVLLVVLVVVLVVLVVVLVVLLVQLVVLCVDPVCVPVSVVSSCCSVVPVNVVSVVVSVVSVVVSVVSVVVSVVVVVD

Secondary structure (DSSP, 8-state):
-PPPHHHHHHHHHHHHHHHHHHHHHHHHHHHHHHHHHHT-GGGHHHHHHHHHHIIIIIHHHHHHHHHHHHHHHHHHHHHHHHTT--

Radius of gyration: 19.09 Å; Cα contacts (8 Å, |Δi|>4): 47; chains: 1; bounding box: 36×27×56 Å

Sequence (86 aa):
MTLPPNEALNAIHAALQNSAAQMNDTAAALHDAAGQLEECPLFAKPSAELQANIENNWLPLISNLLTQIQVLSSSVDRLLHTESDQ